Protein AF-A0A530AAT1-F1 (afdb_monomer)

pLDDT: mean 85.54, std 12.18, range [51.25, 97.81]

Structure (mmCIF, N/CA/C/O backbone):
data_AF-A0A530AAT1-F1
#
_entry.id   AF-A0A530AAT1-F1
#
loop_
_atom_site.group_PDB
_atom_site.id
_atom_site.type_symbol
_atom_site.label_atom_id
_atom_site.label_alt_id
_atom_site.label_comp_id
_atom_site.label_asym_id
_atom_site.label_entity_id
_atom_site.label_seq_id
_atom_site.pdbx_PDB_ins_code
_atom_site.Cartn_x
_atom_site.Cartn_y
_atom_site.Cartn_z
_atom_site.occupancy
_atom_site.B_iso_or_equiv
_atom_site.auth_seq_id
_atom_site.auth_comp_id
_atom_site.auth_asym_id
_atom_site.auth_atom_id
_atom_site.pdbx_PDB_model_num
ATOM 1 N N . GLN A 1 1 ? -2.680 -3.207 -37.228 1.00 51.25 1 GLN A N 1
ATOM 2 C CA . GLN A 1 1 ? -2.581 -2.472 -35.956 1.00 51.25 1 GLN A CA 1
ATOM 3 C C . GLN A 1 1 ? -2.281 -3.515 -34.910 1.00 51.25 1 GLN A C 1
ATOM 5 O O . GLN A 1 1 ? -3.129 -4.372 -34.694 1.00 51.25 1 GLN A O 1
ATOM 10 N N . ASP A 1 2 ? -1.066 -3.514 -34.376 1.00 57.84 2 ASP A N 1
ATOM 11 C CA . ASP A 1 2 ? -0.694 -4.436 -33.308 1.00 57.84 2 ASP A CA 1
ATOM 12 C C . ASP A 1 2 ? -1.307 -3.925 -32.001 1.00 57.84 2 ASP A C 1
ATOM 14 O O . ASP A 1 2 ? -1.061 -2.772 -31.633 1.00 57.84 2 ASP A O 1
ATOM 18 N N . PRO A 1 3 ? -2.157 -4.709 -31.319 1.00 58.19 3 PRO A N 1
ATOM 19 C CA . PRO A 1 3 ? -2.749 -4.280 -30.065 1.00 58.19 3 PRO A CA 1
ATOM 20 C C . PRO A 1 3 ? -1.654 -4.236 -28.998 1.00 58.19 3 PRO A C 1
ATOM 22 O O . PRO A 1 3 ? -1.202 -5.264 -28.497 1.00 58.19 3 PRO A O 1
ATOM 25 N N . VAL A 1 4 ? -1.216 -3.030 -28.651 1.00 60.38 4 VAL A N 1
ATOM 26 C CA . VAL A 1 4 ? -0.355 -2.800 -27.490 1.00 60.38 4 VAL A CA 1
ATOM 27 C C . VAL A 1 4 ? -1.244 -2.842 -26.252 1.00 60.38 4 VAL A C 1
ATOM 29 O O . VAL A 1 4 ? -2.031 -1.932 -26.006 1.00 60.38 4 VAL A O 1
ATOM 32 N N . SER A 1 5 ? -1.155 -3.934 -25.496 1.00 61.38 5 SER A N 1
ATOM 33 C CA . SER A 1 5 ? -1.758 -4.026 -24.168 1.00 61.38 5 SER A CA 1
ATOM 34 C C . SER A 1 5 ? -0.847 -3.304 -23.183 1.00 61.38 5 SER A C 1
ATOM 36 O O . SER A 1 5 ? 0.230 -3.798 -22.854 1.00 61.38 5 SER A O 1
ATOM 38 N N . THR A 1 6 ? -1.254 -2.130 -22.715 1.00 58.59 6 THR A N 1
ATOM 39 C CA . THR A 1 6 ? -0.538 -1.415 -21.657 1.00 58.59 6 THR A CA 1
ATOM 40 C C . THR A 1 6 ? -0.859 -2.079 -20.322 1.00 58.59 6 THR A C 1
ATOM 42 O O . THR A 1 6 ? -1.983 -1.996 -19.834 1.00 58.59 6 THR A O 1
ATOM 45 N N . PHE A 1 7 ? 0.117 -2.763 -19.729 1.00 61.25 7 PHE A N 1
ATOM 46 C CA . PHE A 1 7 ? 0.025 -3.201 -18.340 1.00 61.25 7 PHE A CA 1
ATOM 47 C C . PHE A 1 7 ? 0.386 -2.003 -17.454 1.00 61.25 7 PHE A C 1
ATOM 49 O O . PHE A 1 7 ? 1.559 -1.648 -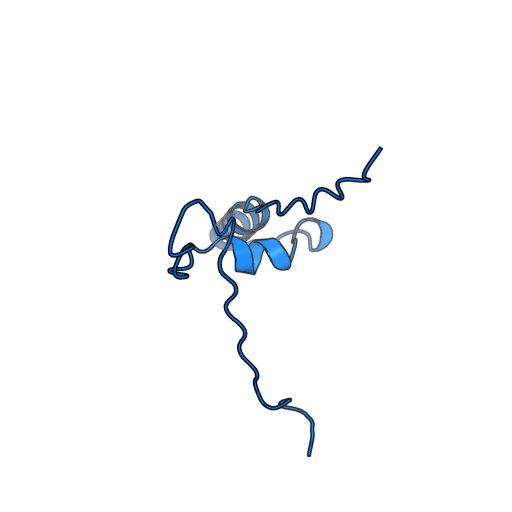17.343 1.00 61.25 7 PHE A O 1
ATOM 56 N N . SER A 1 8 ? -0.616 -1.316 -16.899 1.00 59.81 8 SER A N 1
ATOM 57 C CA . SER A 1 8 ? -0.384 -0.237 -15.937 1.00 59.81 8 SER A CA 1
ATOM 58 C C . SER A 1 8 ? -0.128 -0.836 -14.560 1.00 59.81 8 SER A C 1
ATOM 60 O O . SER A 1 8 ? -0.983 -1.545 -14.031 1.00 59.81 8 SER A O 1
ATOM 62 N N . ILE A 1 9 ? 1.028 -0.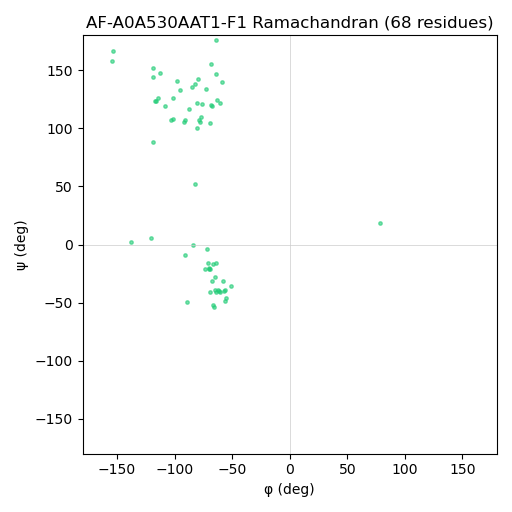531 -13.981 1.00 65.62 9 ILE A N 1
ATOM 63 C CA . ILE A 1 9 ? 1.305 -0.774 -12.569 1.00 65.62 9 ILE A CA 1
ATOM 64 C C . ILE A 1 9 ? 1.194 0.577 -11.860 1.00 65.62 9 ILE A C 1
ATOM 66 O O . ILE A 1 9 ? 2.008 1.466 -12.099 1.00 65.62 9 ILE A O 1
ATOM 70 N N . ASP A 1 10 ? 0.127 0.765 -11.086 1.00 69.06 10 ASP A N 1
ATOM 71 C CA . ASP A 1 10 ? -0.017 1.929 -10.211 1.00 69.06 10 ASP A CA 1
ATOM 72 C C . ASP A 1 10 ? 0.402 1.531 -8.796 1.00 69.06 10 ASP A C 1
ATOM 74 O O . ASP A 1 10 ? 0.159 0.402 -8.361 1.00 69.06 10 ASP A O 1
ATOM 78 N N . VAL A 1 11 ? 1.096 2.429 -8.106 1.00 73.56 11 VAL A N 1
ATOM 79 C CA . VAL A 1 11 ? 1.590 2.199 -6.745 1.00 73.56 11 VAL A CA 1
ATOM 80 C C . VAL A 1 11 ? 0.941 3.237 -5.849 1.00 73.56 11 VAL A C 1
ATOM 82 O O . VAL A 1 11 ? 1.486 4.316 -5.614 1.00 73.56 11 VAL A O 1
ATOM 85 N N . ASP A 1 12 ? -0.234 2.892 -5.333 1.00 82.38 12 ASP A N 1
ATOM 86 C CA . ASP A 1 12 ? -0.919 3.713 -4.348 1.00 82.38 12 ASP A CA 1
ATOM 87 C C . ASP A 1 12 ? -0.338 3.497 -2.940 1.00 82.38 12 ASP A C 1
ATOM 89 O O . ASP A 1 12 ? 0.061 2.3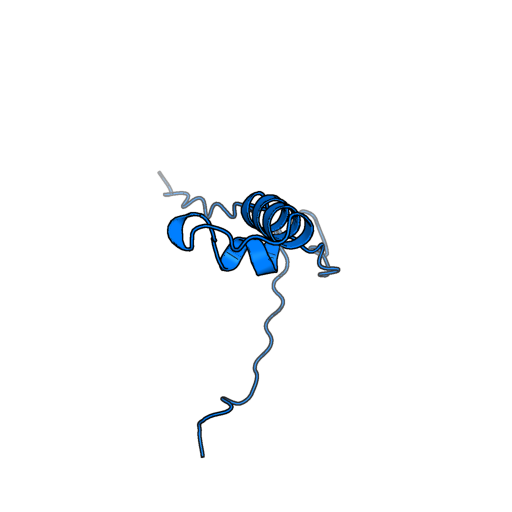98 -2.541 1.00 82.38 12 ASP A O 1
ATOM 93 N N . THR A 1 13 ? -0.254 4.587 -2.176 1.00 87.88 13 THR A N 1
ATOM 94 C CA . THR A 1 13 ? 0.391 4.626 -0.847 1.00 87.88 13 THR A CA 1
ATOM 95 C C . THR A 1 13 ? -0.413 5.437 0.182 1.00 87.88 13 THR A C 1
ATOM 97 O O . THR A 1 13 ? 0.005 5.630 1.333 1.00 87.88 13 THR A O 1
ATOM 100 N N . ALA A 1 14 ? -1.580 5.947 -0.214 1.00 90.81 14 ALA A N 1
ATOM 101 C CA . ALA A 1 14 ? -2.382 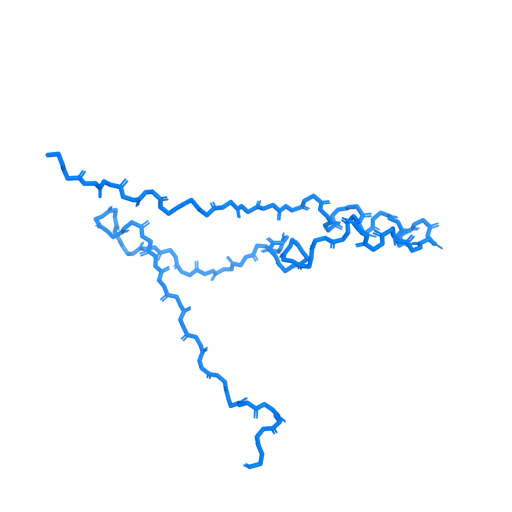6.864 0.585 1.00 90.81 14 ALA A CA 1
ATOM 102 C C . ALA A 1 14 ? -2.987 6.167 1.812 1.00 90.81 14 ALA A C 1
ATOM 104 O O . ALA A 1 14 ? -2.968 6.722 2.918 1.00 90.81 14 ALA A O 1
ATOM 105 N N . SER A 1 15 ? -3.459 4.933 1.641 1.00 93.38 15 SER A N 1
ATOM 106 C CA . SER A 1 15 ? -4.128 4.152 2.676 1.00 93.38 15 SER A CA 1
ATOM 107 C C . SER A 1 15 ? -3.217 3.921 3.883 1.00 93.38 15 SER A C 1
ATOM 109 O O . SER A 1 15 ? -3.642 4.142 5.016 1.00 93.38 15 SER A O 1
ATOM 111 N N . TYR A 1 16 ? -1.923 3.630 3.686 1.00 95.06 16 TYR A N 1
ATOM 112 C CA . TYR A 1 16 ? -0.989 3.492 4.814 1.00 95.06 16 TYR A CA 1
ATOM 113 C C . TYR A 1 16 ? -0.798 4.775 5.607 1.00 95.06 16 TYR A C 1
ATOM 115 O O . TYR A 1 16 ? -0.787 4.754 6.842 1.00 95.06 16 TYR A O 1
ATOM 123 N N . SER A 1 17 ? -0.702 5.913 4.926 1.00 94.75 17 SER A N 1
ATOM 124 C CA . SER A 1 17 ? -0.601 7.200 5.613 1.00 94.75 17 SER A CA 1
ATOM 125 C C . SER A 1 17 ? -1.849 7.496 6.448 1.00 94.75 17 SER A C 1
ATOM 127 O O . SER A 1 17 ? -1.716 7.988 7.573 1.00 94.75 17 SER A O 1
ATOM 129 N N . PHE A 1 18 ? -3.034 7.157 5.932 1.00 95.31 18 PHE A N 1
ATOM 130 C CA . PHE A 1 18 ? -4.304 7.292 6.642 1.00 95.31 18 PHE A CA 1
ATOM 131 C C . PHE A 1 18 ? -4.384 6.366 7.861 1.00 95.31 18 PHE A C 1
ATOM 133 O O . PHE A 1 18 ? -4.562 6.856 8.975 1.00 95.31 18 PHE A O 1
ATOM 140 N N . VAL A 1 19 ? -4.147 5.062 7.682 1.00 96.44 19 VAL A N 1
ATOM 141 C CA . VAL A 1 19 ? -4.157 4.068 8.769 1.00 96.44 19 VAL A CA 1
ATOM 142 C C . VAL A 1 19 ? -3.183 4.463 9.875 1.00 96.44 19 VAL A C 1
ATOM 144 O O . VAL A 1 19 ? -3.555 4.519 11.047 1.00 96.44 19 VAL A O 1
ATOM 147 N N . ARG A 1 20 ? -1.943 4.820 9.519 1.00 96.50 20 ARG A N 1
ATOM 148 C CA . ARG A 1 20 ? -0.933 5.268 10.485 1.00 96.50 20 ARG A CA 1
ATOM 149 C C . ARG A 1 20 ? -1.410 6.478 11.287 1.00 96.50 20 ARG A C 1
ATOM 151 O O . ARG A 1 20 ? -1.108 6.564 12.475 1.00 96.50 20 ARG A O 1
ATOM 158 N N . ARG A 1 21 ? -2.101 7.429 10.651 1.00 96.38 21 ARG A N 1
ATOM 159 C CA . ARG A 1 21 ? -2.641 8.615 11.327 1.00 96.38 21 ARG A CA 1
ATOM 160 C C . ARG A 1 21 ? -3.749 8.236 12.310 1.00 96.38 21 ARG A C 1
ATOM 162 O O . ARG A 1 21 ? -3.623 8.590 13.477 1.00 96.38 21 ARG A O 1
ATOM 169 N N . SER A 1 22 ? -4.755 7.474 11.880 1.00 96.94 22 SER A N 1
ATOM 170 C CA . SER A 1 22 ? -5.862 7.030 12.744 1.00 96.94 22 SER A CA 1
ATOM 171 C C . SER A 1 22 ? -5.357 6.300 13.988 1.00 96.94 22 SER A C 1
ATOM 173 O O . SER A 1 22 ? -5.744 6.639 15.107 1.00 96.94 22 SER A O 1
ATOM 175 N N . LEU A 1 23 ? -4.405 5.377 13.806 1.00 96.69 23 LEU A N 1
ATOM 176 C CA . LEU A 1 23 ? -3.811 4.625 14.911 1.00 96.69 23 LEU A CA 1
ATOM 177 C C . LEU A 1 23 ? -3.014 5.521 15.869 1.00 96.69 23 LEU A C 1
ATOM 179 O O . LEU A 1 23 ? -3.098 5.343 17.081 1.00 96.69 23 LEU A O 1
ATOM 183 N N . LYS A 1 24 ? -2.274 6.516 15.357 1.00 97.81 24 LYS A N 1
ATOM 184 C CA . LYS A 1 24 ? -1.579 7.511 16.198 1.00 97.81 24 LYS A CA 1
ATOM 185 C C . LYS A 1 24 ? -2.544 8.400 16.987 1.00 97.81 24 LYS A C 1
ATOM 187 O O . LYS A 1 24 ? -2.181 8.869 18.060 1.00 97.81 24 LYS A O 1
ATOM 192 N N . GLU A 1 25 ? -3.746 8.615 16.466 1.00 97.81 25 GLU A N 1
ATOM 193 C CA . GLU A 1 25 ? -4.839 9.337 17.127 1.00 97.81 25 GLU A CA 1
ATOM 194 C C . GLU A 1 25 ? -5.662 8.427 18.069 1.00 97.81 25 GLU A C 1
ATOM 196 O O . GLU A 1 25 ? -6.589 8.899 18.721 1.00 97.81 25 GLU A O 1
ATOM 201 N N . GLY A 1 26 ? -5.322 7.134 18.183 1.00 97.62 26 GLY A N 1
ATOM 202 C CA . GLY A 1 26 ? -5.988 6.182 19.080 1.00 97.62 26 GLY A CA 1
ATOM 203 C C . GLY A 1 26 ? -7.329 5.653 18.563 1.00 97.62 26 GLY A C 1
ATOM 204 O O . GLY A 1 26 ? -8.124 5.134 19.344 1.00 97.62 26 GLY A O 1
ATOM 205 N N . SER A 1 27 ? -7.590 5.777 17.260 1.00 97.06 27 SER A N 1
ATOM 206 C CA . SER A 1 27 ? -8.816 5.301 16.615 1.00 97.06 27 SER A CA 1
ATOM 207 C C . SER A 1 27 ? -8.519 4.245 15.553 1.00 97.06 27 SER A C 1
ATOM 209 O O . SER A 1 27 ? -7.446 4.223 14.944 1.00 97.06 27 SER A O 1
ATOM 211 N N . LEU A 1 28 ? -9.482 3.356 15.322 1.00 96.69 28 LEU A N 1
ATOM 212 C CA . LEU A 1 28 ? -9.421 2.430 14.196 1.00 96.69 28 LEU A CA 1
ATOM 213 C C . LEU A 1 28 ? -9.911 3.134 12.920 1.00 96.69 28 LEU A C 1
ATOM 215 O O . LEU A 1 28 ? -10.897 3.873 12.986 1.00 96.69 28 LEU A O 1
ATOM 219 N N . PRO A 1 29 ? -9.241 2.927 11.772 1.00 95.50 29 PRO A N 1
ATOM 220 C CA . PRO A 1 29 ? -9.732 3.403 10.485 1.00 95.50 29 PRO A CA 1
ATOM 221 C C . PRO A 1 29 ? -10.998 2.639 10.074 1.00 95.50 29 PRO A C 1
ATOM 223 O O . PRO A 1 29 ? -11.200 1.492 10.476 1.00 95.50 29 PRO A O 1
ATOM 226 N N . ASP A 1 30 ? -11.824 3.267 9.240 1.00 95.44 30 ASP A N 1
ATOM 227 C CA . ASP A 1 30 ? -12.938 2.588 8.578 1.00 95.44 30 ASP A CA 1
ATOM 228 C C . ASP A 1 30 ? -12.380 1.486 7.651 1.00 95.44 30 ASP A C 1
ATOM 230 O O . ASP A 1 30 ? -11.545 1.806 6.795 1.00 95.44 30 ASP A O 1
ATOM 234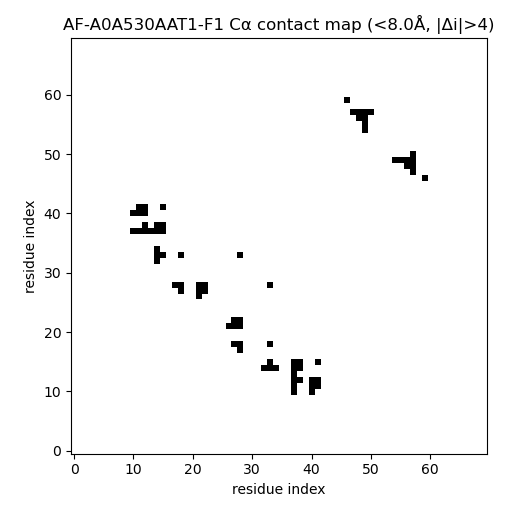 N N . PRO A 1 31 ? -12.790 0.211 7.798 1.00 93.62 31 PRO A N 1
ATOM 235 C CA . PRO A 1 31 ? -12.305 -0.892 6.970 1.00 93.62 31 PRO A CA 1
ATOM 236 C C . PRO A 1 31 ? -12.392 -0.633 5.463 1.00 93.62 31 PRO A C 1
ATOM 238 O O . PRO A 1 31 ? -11.466 -1.001 4.743 1.00 93.62 31 PRO A O 1
ATOM 241 N N . ASP A 1 32 ? -13.431 0.060 4.993 1.00 93.88 32 ASP A N 1
ATOM 242 C CA . ASP A 1 32 ? -13.635 0.326 3.562 1.00 93.88 32 ASP A CA 1
ATOM 243 C C . ASP A 1 32 ? -12.616 1.337 3.001 1.00 93.88 32 ASP A C 1
ATOM 245 O O . ASP A 1 32 ? -12.415 1.445 1.790 1.00 93.88 32 ASP A O 1
ATOM 249 N N . THR A 1 33 ? -11.921 2.065 3.881 1.00 90.50 33 THR A N 1
ATOM 250 C CA . THR A 1 33 ? -10.830 2.986 3.517 1.00 90.50 33 THR A CA 1
ATOM 251 C C . THR A 1 33 ? -9.452 2.318 3.520 1.00 90.50 33 THR A C 1
ATOM 253 O O . THR A 1 33 ? -8.463 2.912 3.072 1.00 90.50 33 THR A O 1
ATOM 256 N N . VAL A 1 34 ? -9.368 1.078 4.017 1.00 94.44 34 VAL A N 1
ATOM 257 C CA . VAL A 1 34 ? -8.123 0.317 4.104 1.00 94.44 34 VAL A CA 1
ATOM 258 C C . VAL A 1 34 ? -7.950 -0.535 2.852 1.00 94.44 34 VAL A C 1
ATOM 260 O O . VAL A 1 34 ? -8.565 -1.586 2.688 1.00 94.44 34 VAL A O 1
ATOM 263 N N . ARG A 1 35 ? -7.049 -0.106 1.970 1.00 94.44 35 ARG A N 1
ATOM 264 C CA . ARG A 1 35 ? -6.630 -0.882 0.803 1.00 94.44 35 ARG A CA 1
ATOM 265 C C . ARG A 1 35 ? -5.430 -1.727 1.196 1.00 94.44 35 ARG A C 1
ATOM 267 O O . ARG A 1 35 ? -4.339 -1.205 1.402 1.00 94.44 35 ARG A O 1
ATOM 274 N N . VAL A 1 36 ? -5.644 -3.038 1.331 1.00 91.75 36 VAL A N 1
ATOM 275 C CA . VAL A 1 36 ? -4.628 -3.985 1.831 1.00 91.75 36 VAL A CA 1
ATOM 276 C C . VAL A 1 36 ? -3.343 -3.938 1.000 1.00 91.75 36 VAL A C 1
ATOM 278 O O . VAL A 1 36 ? -2.251 -3.978 1.560 1.00 91.75 36 VAL A O 1
ATOM 28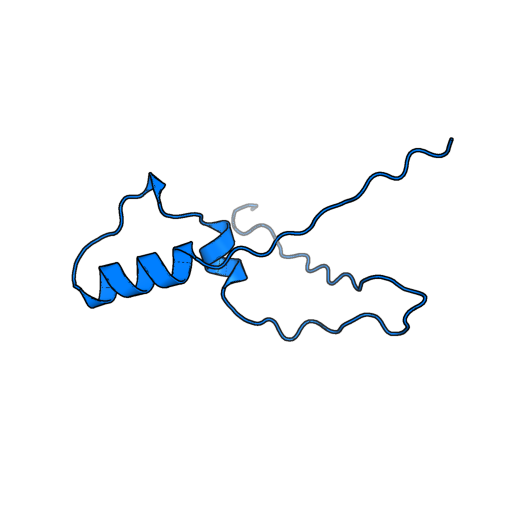1 N N . GLU A 1 37 ? -3.458 -3.796 -0.319 1.00 91.06 37 GLU A N 1
ATOM 282 C CA . GLU A 1 37 ? -2.306 -3.700 -1.223 1.00 91.06 37 GLU A CA 1
ATOM 283 C C . GLU A 1 37 ? -1.420 -2.480 -0.933 1.00 91.06 37 GLU A C 1
ATOM 285 O O . GLU A 1 37 ? -0.198 -2.600 -0.888 1.00 91.06 37 GLU A O 1
ATOM 290 N N . GLU A 1 38 ? -2.013 -1.330 -0.614 1.00 93.25 38 GLU A N 1
ATOM 291 C CA . GLU A 1 38 ? -1.278 -0.107 -0.281 1.00 93.25 38 GLU A CA 1
ATOM 292 C C . GLU A 1 38 ? -0.563 -0.201 1.070 1.00 93.25 38 GLU A C 1
ATOM 294 O O . GLU A 1 38 ? 0.387 0.536 1.328 1.00 93.25 38 GLU A O 1
ATOM 299 N N . MET A 1 39 ? -0.992 -1.117 1.945 1.00 93.56 39 MET A N 1
ATOM 300 C CA . MET A 1 39 ? -0.296 -1.392 3.205 1.00 93.56 39 MET A CA 1
ATOM 301 C C . MET A 1 39 ? 1.068 -2.027 2.969 1.00 93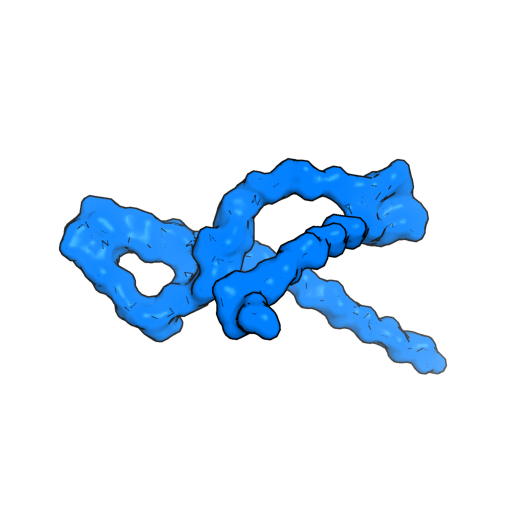.56 39 MET A C 1
ATOM 303 O O . MET A 1 39 ? 1.992 -1.824 3.754 1.00 93.56 39 MET A O 1
ATOM 307 N N . ILE A 1 40 ? 1.168 -2.799 1.892 1.00 90.06 40 ILE A N 1
ATOM 308 C CA . ILE A 1 40 ? 2.369 -3.513 1.484 1.00 90.06 40 ILE A CA 1
ATOM 309 C C . ILE A 1 40 ? 3.196 -2.585 0.581 1.00 90.06 40 ILE A C 1
ATOM 311 O O . ILE A 1 40 ? 4.365 -2.329 0.859 1.00 90.06 40 ILE A O 1
ATOM 315 N N . ASN A 1 41 ? 2.558 -1.978 -0.423 1.00 88.44 41 ASN A N 1
ATOM 316 C CA . ASN A 1 41 ? 3.195 -1.119 -1.424 1.00 88.44 41 ASN A CA 1
ATOM 317 C C . ASN A 1 41 ? 3.761 0.205 -0.879 1.00 88.44 41 ASN A C 1
ATOM 319 O O . ASN A 1 41 ? 4.589 0.825 -1.542 1.00 88.44 41 ASN A O 1
ATOM 323 N N . TYR A 1 42 ? 3.356 0.647 0.320 1.00 91.31 42 TYR A N 1
ATOM 324 C CA . TYR A 1 42 ? 3.875 1.876 0.938 1.00 91.31 42 TYR A CA 1
ATOM 325 C C . TYR A 1 42 ? 5.396 1.871 1.133 1.00 91.31 42 TYR A C 1
ATOM 327 O O . TYR A 1 42 ? 6.032 2.929 1.140 1.00 91.31 42 TYR A O 1
ATOM 335 N N . PHE A 1 43 ? 5.979 0.696 1.366 1.00 90.06 43 PHE A N 1
ATOM 336 C CA . PHE A 1 43 ? 7.384 0.591 1.723 1.00 90.06 43 PHE A CA 1
ATOM 337 C C . PHE A 1 43 ? 8.271 0.579 0.476 1.00 90.06 43 PHE A C 1
ATOM 339 O O . PHE A 1 43 ? 7.986 -0.144 -0.478 1.00 90.06 43 PHE A O 1
ATOM 346 N N . PRO A 1 44 ? 9.378 1.342 0.474 1.00 87.88 44 PRO A N 1
ATOM 347 C CA . PRO A 1 44 ? 10.349 1.252 -0.599 1.00 87.88 44 PRO A CA 1
ATOM 348 C C . PRO A 1 44 ? 11.035 -0.112 -0.526 1.00 87.88 44 PRO A C 1
ATOM 350 O O . PRO A 1 44 ? 11.671 -0.454 0.472 1.00 87.88 44 PRO A O 1
ATOM 353 N N . TYR A 1 45 ? 10.911 -0.883 -1.598 1.00 85.75 45 TYR A N 1
ATOM 354 C CA . TYR A 1 45 ? 11.615 -2.144 -1.748 1.00 85.75 45 TYR A CA 1
ATOM 355 C C . TYR A 1 45 ? 12.900 -1.933 -2.540 1.00 85.75 45 TYR A C 1
ATOM 357 O O . TYR A 1 45 ? 12.879 -1.333 -3.614 1.00 85.75 45 TYR A O 1
ATOM 365 N N . ASP A 1 46 ? 14.004 -2.489 -2.048 1.00 87.69 46 ASP A N 1
ATOM 366 C CA . ASP A 1 46 ? 15.292 -2.490 -2.749 1.00 87.69 46 ASP A CA 1
ATOM 367 C C . ASP A 1 46 ? 15.355 -3.629 -3.784 1.00 87.69 46 ASP A C 1
ATOM 369 O O . ASP A 1 46 ? 16.230 -4.497 -3.766 1.00 87.69 46 ASP A O 1
ATOM 373 N N . TRP A 1 47 ? 14.346 -3.695 -4.659 1.00 87.12 47 TRP A N 1
ATOM 374 C CA . TRP A 1 47 ? 14.350 -4.638 -5.771 1.00 87.12 47 TRP A CA 1
ATOM 375 C C . TRP A 1 47 ? 15.350 -4.172 -6.823 1.00 87.12 47 TRP A C 1
ATOM 377 O O . TRP A 1 47 ? 15.347 -3.013 -7.241 1.00 87.12 47 TRP A O 1
ATOM 387 N N . LYS A 1 48 ? 16.172 -5.100 -7.318 1.00 89.25 48 LYS A N 1
ATOM 388 C CA . LYS A 1 48 ? 17.101 -4.802 -8.406 1.00 89.25 48 LYS A CA 1
ATOM 389 C C . LYS A 1 48 ? 16.316 -4.358 -9.648 1.00 89.25 48 LYS A C 1
ATOM 391 O O . LYS A 1 48 ? 15.504 -5.124 -10.166 1.00 89.25 48 LYS A O 1
ATOM 396 N N . GLY A 1 49 ? 16.593 -3.157 -10.150 1.00 88.25 49 GLY A N 1
ATOM 397 C CA . GLY A 1 49 ? 16.061 -2.680 -11.429 1.00 88.25 49 GLY A CA 1
ATOM 398 C C . GLY A 1 49 ? 16.558 -3.498 -12.637 1.00 88.25 49 GLY A C 1
ATOM 399 O O . GLY A 1 49 ? 17.373 -4.410 -12.478 1.00 88.25 49 GLY A O 1
ATOM 400 N N . PRO A 1 50 ? 16.076 -3.201 -13.855 1.00 90.75 50 PRO A N 1
ATOM 401 C CA . PRO A 1 50 ? 16.551 -3.864 -15.068 1.00 90.75 50 PRO A CA 1
ATOM 402 C C . PRO A 1 50 ? 18.033 -3.571 -15.346 1.00 90.75 50 PRO A C 1
ATOM 404 O O . PRO A 1 50 ? 18.519 -2.470 -15.096 1.00 90.75 50 PRO A O 1
ATOM 407 N N . ASP A 1 51 ? 18.743 -4.548 -15.920 1.00 88.69 51 ASP A N 1
ATOM 408 C CA . ASP A 1 51 ? 20.179 -4.431 -16.229 1.00 88.69 51 ASP A CA 1
ATOM 409 C C . ASP A 1 51 ? 20.482 -3.457 -17.384 1.00 88.69 51 ASP A C 1
ATOM 411 O O . ASP A 1 51 ? 21.604 -2.973 -17.521 1.00 88.69 51 ASP A O 1
ATOM 415 N N . SER A 1 52 ? 19.500 -3.171 -18.245 1.00 92.50 52 SER A N 1
ATOM 416 C CA . SER A 1 52 ? 19.641 -2.217 -19.349 1.00 92.50 52 SER A CA 1
ATOM 417 C C . SER A 1 52 ? 18.292 -1.630 -19.752 1.00 92.50 52 SER A C 1
ATOM 419 O O . SER A 1 52 ? 17.262 -2.267 -19.562 1.00 92.50 52 SER A O 1
ATOM 421 N N . ALA A 1 53 ? 18.297 -0.463 -20.402 1.00 87.75 53 ALA A N 1
ATOM 422 C CA . ALA A 1 53 ? 17.079 0.175 -20.913 1.00 87.75 53 ALA A CA 1
ATOM 423 C C . ALA A 1 53 ? 16.353 -0.637 -22.009 1.00 87.75 53 ALA A C 1
ATOM 425 O O . ALA A 1 53 ? 15.193 -0.364 -22.302 1.00 87.75 53 ALA A O 1
ATOM 426 N N . ALA A 1 54 ? 17.017 -1.630 -22.617 1.00 92.38 54 ALA A N 1
ATOM 427 C CA . ALA A 1 54 ? 16.383 -2.553 -23.559 1.00 92.38 54 ALA A CA 1
ATOM 428 C C . ALA A 1 54 ? 15.463 -3.572 -22.855 1.00 92.38 54 ALA A C 1
ATOM 430 O O . ALA A 1 54 ? 14.569 -4.126 -23.492 1.00 92.38 54 ALA A O 1
ATOM 431 N N . ALA A 1 55 ? 15.667 -3.806 -21.553 1.00 87.88 55 ALA A N 1
ATOM 432 C CA . ALA A 1 55 ? 14.786 -4.597 -20.704 1.00 87.88 55 ALA A CA 1
ATOM 433 C C . ALA A 1 55 ? 13.923 -3.635 -19.861 1.00 87.88 55 ALA A C 1
ATOM 435 O O . ALA A 1 55 ? 14.442 -2.990 -18.953 1.00 87.88 55 ALA A O 1
ATOM 436 N N . PRO A 1 56 ? 12.618 -3.490 -20.139 1.00 83.25 56 PRO A N 1
ATOM 437 C CA . PRO A 1 56 ? 11.809 -2.423 -19.540 1.00 83.25 56 PRO A CA 1
ATOM 438 C C . PRO A 1 56 ? 11.547 -2.593 -18.034 1.00 83.25 56 PRO A C 1
ATOM 440 O O . PRO A 1 56 ? 11.234 -1.618 -17.358 1.00 83.25 56 PRO A O 1
ATOM 443 N N . PHE A 1 57 ? 11.667 -3.807 -17.496 1.00 85.38 57 PHE A N 1
ATOM 444 C CA . PHE A 1 57 ? 11.505 -4.105 -16.073 1.00 85.38 57 PHE A CA 1
ATOM 445 C C . PHE A 1 57 ? 12.318 -5.348 -15.692 1.00 85.38 57 PHE A C 1
ATOM 447 O O . PHE A 1 57 ? 12.766 -6.100 -16.559 1.00 85.38 57 PHE A O 1
ATOM 454 N N . ASN A 1 58 ? 12.491 -5.567 -14.390 1.00 88.44 58 ASN A N 1
ATOM 455 C CA . ASN A 1 58 ? 13.046 -6.797 -13.835 1.00 88.44 58 ASN A CA 1
ATOM 456 C C . ASN A 1 58 ? 11.959 -7.541 -13.046 1.00 88.44 58 ASN A C 1
ATOM 458 O O . ASN A 1 58 ? 11.084 -6.910 -12.454 1.00 88.44 58 ASN A O 1
ATOM 462 N N . SER A 1 59 ? 12.016 -8.870 -13.030 1.00 87.19 59 SER A N 1
ATOM 463 C CA . SER A 1 59 ? 11.079 -9.722 -12.300 1.00 87.19 59 SER A CA 1
ATOM 464 C C . SER A 1 59 ? 11.809 -10.509 -11.220 1.00 87.19 59 SER A C 1
ATOM 466 O O . SER A 1 59 ? 12.710 -11.291 -11.528 1.00 87.19 59 SER A O 1
ATOM 468 N N . THR A 1 60 ? 11.362 -10.374 -9.974 1.00 86.00 60 THR A N 1
ATOM 469 C CA . THR A 1 60 ? 11.812 -11.226 -8.870 1.00 86.00 60 THR A CA 1
ATOM 470 C C . THR A 1 60 ? 10.681 -12.167 -8.490 1.00 86.00 60 THR A C 1
ATOM 472 O O . THR A 1 60 ? 9.604 -11.715 -8.111 1.00 86.00 60 THR A O 1
ATOM 475 N N . VAL A 1 61 ? 10.911 -13.476 -8.602 1.00 87.81 61 VAL A N 1
ATOM 476 C CA . VAL A 1 61 ? 9.922 -14.500 -8.250 1.00 87.81 61 VAL A CA 1
ATOM 477 C C . VAL A 1 61 ? 10.459 -15.315 -7.085 1.00 87.81 61 VAL A C 1
ATOM 479 O O . VAL A 1 61 ? 11.525 -15.919 -7.183 1.00 87.81 61 VAL A O 1
ATOM 482 N N . THR A 1 62 ? 9.691 -15.355 -6.002 1.00 85.69 62 THR A N 1
ATOM 483 C CA . THR A 1 62 ? 9.982 -16.186 -4.834 1.00 85.69 62 THR A CA 1
ATOM 484 C C . THR A 1 62 ? 8.895 -17.239 -4.708 1.00 85.69 62 THR A C 1
ATOM 486 O O . THR A 1 62 ? 7.712 -16.911 -4.654 1.00 85.69 62 THR A O 1
ATOM 489 N N . VAL A 1 63 ? 9.295 -18.506 -4.639 1.00 91.12 63 VAL A N 1
ATOM 490 C CA . VAL A 1 63 ? 8.389 -19.619 -4.344 1.00 91.12 63 VAL A CA 1
ATOM 491 C C . VAL A 1 63 ? 8.582 -19.995 -2.884 1.00 91.12 63 VAL A C 1
ATOM 493 O O . VAL A 1 63 ? 9.706 -20.248 -2.454 1.00 91.12 63 VAL A O 1
ATOM 496 N N . MET A 1 64 ? 7.490 -20.025 -2.125 1.00 87.19 64 MET A N 1
ATOM 497 C CA . MET A 1 64 ? 7.492 -20.497 -0.743 1.00 87.19 64 MET A CA 1
ATOM 498 C C . MET A 1 64 ? 6.563 -21.705 -0.617 1.00 87.19 64 MET A C 1
ATOM 500 O O . MET A 1 64 ? 5.534 -21.744 -1.299 1.00 87.19 64 MET A O 1
ATOM 504 N N . PRO A 1 65 ? 6.905 -22.697 0.223 1.00 88.50 65 PRO A N 1
ATOM 505 C CA . PRO A 1 65 ? 5.994 -23.792 0.519 1.00 88.50 65 PRO A CA 1
ATOM 506 C C . PRO A 1 65 ? 4.701 -23.239 1.123 1.00 88.50 65 PRO A C 1
ATOM 508 O O . PRO A 1 65 ? 4.720 -22.295 1.915 1.00 88.50 65 PRO A O 1
ATOM 511 N N . THR A 1 66 ? 3.570 -23.815 0.726 1.00 85.88 66 THR A N 1
ATOM 512 C CA . THR A 1 66 ? 2.259 -23.416 1.231 1.00 85.88 66 THR A CA 1
ATOM 513 C C . THR A 1 66 ? 2.153 -23.790 2.712 1.00 85.88 66 THR A C 1
ATOM 515 O O . THR A 1 66 ? 2.223 -24.977 3.023 1.00 85.88 66 THR A O 1
ATOM 518 N N . PRO A 1 67 ? 1.953 -22.831 3.636 1.00 80.38 67 PRO A N 1
ATOM 519 C CA . PRO A 1 67 ? 2.047 -23.105 5.071 1.00 80.38 67 PRO A CA 1
ATOM 520 C C . PRO A 1 67 ? 0.888 -23.942 5.636 1.00 80.38 67 PRO A C 1
ATOM 522 O O . PRO A 1 67 ? 0.906 -24.280 6.814 1.00 80.38 67 PRO A O 1
ATOM 525 N N . TRP A 1 68 ? -0.112 -24.270 4.815 1.00 82.94 68 TRP A N 1
ATOM 526 C CA . TRP A 1 68 ? -1.268 -25.101 5.169 1.00 82.94 68 TRP A CA 1
ATOM 527 C C . TRP A 1 68 ? -1.401 -26.370 4.315 1.00 82.94 68 TRP A C 1
ATOM 529 O O . TRP A 1 68 ? -2.406 -27.064 4.439 1.00 82.94 68 TRP A O 1
ATOM 539 N N . ASN A 1 69 ? -0.431 -26.671 3.444 1.00 67.88 69 ASN A N 1
ATOM 540 C CA . ASN A 1 69 ? -0.35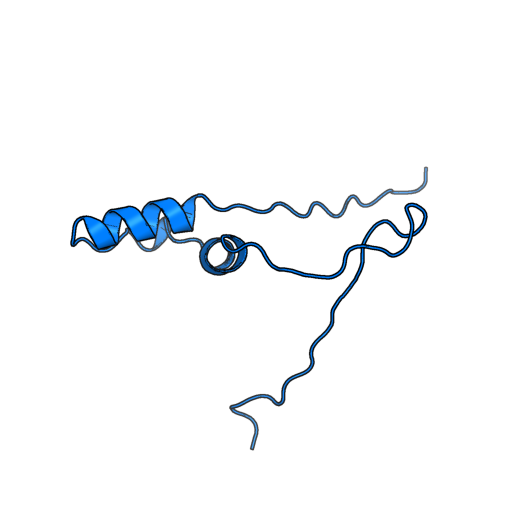6 -28.003 2.847 1.00 67.88 69 ASN A CA 1
ATOM 541 C C . ASN A 1 69 ? 0.455 -28.898 3.786 1.00 67.88 69 ASN A C 1
ATOM 543 O O . ASN A 1 69 ? 1.638 -28.633 4.005 1.00 67.88 69 ASN A O 1
ATOM 547 N N . GLU A 1 70 ? -0.196 -29.931 4.321 1.00 60.72 70 GLU A N 1
ATOM 548 C CA . GLU A 1 70 ? 0.491 -31.148 4.773 1.00 60.72 70 GLU A CA 1
ATOM 549 C C . GLU A 1 70 ? 1.021 -31.941 3.571 1.00 60.72 70 GLU A C 1
ATOM 551 O O . GL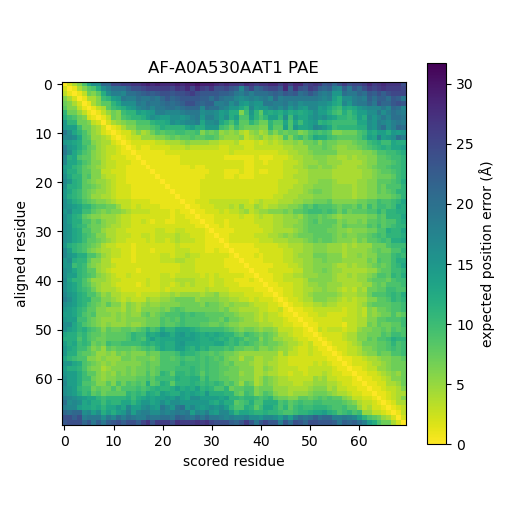U A 1 70 ? 0.310 -32.005 2.537 1.00 60.72 70 GLU A O 1
#

Foldseek 3Di:
DDDDDDPDDDQDQVLCVVQVVQVVVVHGDDPVSHDPRNVVSNDDDPDDFDPDVVPVGDDDDDDDPDPPDD

Solvent-accessible surface area (backbone atoms only — not comparable to full-atom values): 4884 Å² total; per-residue (Å²): 134,83,84,80,79,80,84,83,84,81,85,57,42,64,35,38,58,50,47,56,48,31,52,75,72,75,41,83,64,64,67,94,64,57,47,70,66,18,62,60,57,56,57,90,71,92,68,74,71,43,96,43,89,89,42,89,65,58,86,88,85,85,89,74,84,60,94,81,65,130

Secondary structure (DSSP, 8-state):
-------------HHHHHHHHHHHTT-PPPGGG--HHHHHHTSPP-----SSTTS-----------TT--

Radius of gyration: 17.87 Å; Cα contacts (8 Å, |Δi|>4): 38; chains: 1; bounding box: 34×40×55 Å

Mean predicted aligned error: 7.78 Å

Sequence (70 aa):
QDPVSTFSIDVDTASYSFVRRSLKEGSLPDPDTVRVEEMINYFPYDWKGPDSAAAPFNSTVTVMPTPWNE